Protein AF-A0A967BPM7-F1 (afdb_monomer_lite)

Foldseek 3Di:
DVVLVVQLVVLVVVLVVLVVLLVVLVCCLVVVVPQDADPLDGCHNVNSVVSNVVSVVSSVCSVVDRNPPDDDPDDPVLLVVLLVLLVVLCVQLVVLVVCLVVVDWDADPNRTDDNVVSVVSNVVSNVSSVVSNVVSPDD

Sequence (139 aa):
MKHLNTLRELAKFTTGLVVGDFLCGAWLYFANLLPMDFLGLSITPEIAIVGMLFDFILILLLIYYGWHINIISPSIHQKTLLYIVGIVLSTVAILHLLRLIFGAEINIAGWEAPFWLSWIGTVATGYLGYTSLRFANHK

pLDDT: mean 90.4, std 9.46, range [54.28, 98.0]

Radius of gyration: 18.54 Å; chains: 1; bounding box: 41×30×46 Å

Structure (mmCIF, N/CA/C/O backbone):
data_AF-A0A967BPM7-F1
#
_entry.id   AF-A0A967BPM7-F1
#
loop_
_atom_site.group_PDB
_atom_site.id
_atom_site.type_symbol
_atom_site.label_atom_id
_atom_site.label_alt_id
_atom_site.label_comp_id
_atom_site.label_asym_id
_atom_site.label_entity_id
_atom_site.label_seq_id
_atom_site.pdbx_PDB_ins_code
_atom_site.Cartn_x
_atom_site.Cartn_y
_atom_site.Cartn_z
_atom_site.occupancy
_atom_site.B_iso_or_equiv
_atom_site.auth_seq_id
_atom_site.auth_comp_id
_atom_site.auth_asym_id
_atom_site.auth_atom_id
_atom_site.pdbx_PDB_model_num
ATOM 1 N N . MET A 1 1 ? -10.811 -6.733 25.233 1.00 57.50 1 MET A N 1
ATOM 2 C CA . MET A 1 1 ? -9.726 -7.741 25.313 1.00 57.50 1 MET A CA 1
ATOM 3 C C . MET A 1 1 ? -9.645 -8.652 24.085 1.00 57.50 1 MET A C 1
ATOM 5 O O . MET A 1 1 ? -8.584 -8.673 23.484 1.00 57.50 1 MET A O 1
ATOM 9 N N . LYS A 1 2 ? -10.718 -9.336 23.639 1.00 68.50 2 LYS A N 1
ATOM 10 C CA . LYS A 1 2 ? -10.656 -10.221 22.447 1.00 68.50 2 LYS A CA 1
ATOM 11 C C . LYS A 1 2 ? -10.126 -9.536 21.170 1.00 68.50 2 LYS A C 1
ATOM 13 O O . LYS A 1 2 ? -9.212 -10.065 20.557 1.00 68.50 2 LYS A O 1
ATOM 18 N N . HIS A 1 3 ? -10.612 -8.336 20.830 1.00 71.12 3 HIS A N 1
ATOM 19 C CA . HIS A 1 3 ? -10.169 -7.610 19.626 1.00 71.12 3 HIS A CA 1
ATOM 20 C C . HIS A 1 3 ? -8.686 -7.211 19.621 1.00 71.12 3 HIS A C 1
ATOM 22 O O . HIS A 1 3 ? -8.060 -7.242 18.568 1.00 71.12 3 HIS A O 1
ATOM 28 N N . LEU A 1 4 ? -8.112 -6.872 20.780 1.00 73.00 4 LEU A N 1
ATOM 29 C CA . LEU A 1 4 ? -6.686 -6.542 20.900 1.00 73.00 4 LEU A CA 1
ATOM 30 C C . LEU A 1 4 ? -5.811 -7.750 20.572 1.00 73.00 4 LEU A C 1
ATOM 32 O O . LEU A 1 4 ? -4.843 -7.630 19.828 1.00 73.00 4 LEU A O 1
ATOM 36 N N . ASN A 1 5 ? -6.195 -8.921 21.081 1.00 81.12 5 ASN A N 1
ATOM 37 C CA . ASN A 1 5 ? -5.499 -10.164 20.778 1.00 81.12 5 ASN A CA 1
ATOM 38 C C . ASN A 1 5 ? -5.638 -10.509 19.292 1.00 81.12 5 ASN A C 1
ATOM 40 O O . ASN A 1 5 ? -4.645 -10.845 18.664 1.00 81.12 5 ASN A O 1
ATOM 44 N N . THR A 1 6 ? -6.825 -10.341 18.697 1.00 86.56 6 THR A N 1
ATOM 45 C CA . THR A 1 6 ? -7.015 -10.563 17.254 1.00 86.56 6 THR A CA 1
ATOM 46 C C . THR A 1 6 ? -6.127 -9.655 16.403 1.00 86.56 6 THR A C 1
ATOM 48 O O . THR A 1 6 ? -5.497 -10.142 15.473 1.00 86.56 6 THR A O 1
ATOM 51 N N . LEU A 1 7 ? -6.037 -8.359 16.720 1.00 83.81 7 LEU A N 1
ATOM 52 C CA . LEU A 1 7 ? -5.182 -7.422 15.979 1.00 83.81 7 LEU A CA 1
ATOM 53 C C . LEU A 1 7 ? -3.695 -7.748 16.135 1.00 83.81 7 LEU A C 1
ATOM 55 O O . LEU A 1 7 ? -2.948 -7.672 15.166 1.00 83.81 7 LEU A O 1
ATOM 59 N N . ARG A 1 8 ? -3.274 -8.151 17.336 1.00 88.06 8 ARG A N 1
ATOM 60 C CA . ARG A 1 8 ? -1.901 -8.588 17.598 1.00 88.06 8 ARG A CA 1
ATOM 61 C C . ARG A 1 8 ? -1.546 -9.850 16.813 1.00 88.06 8 ARG A C 1
ATOM 63 O O . ARG A 1 8 ? -0.480 -9.905 16.209 1.00 88.06 8 ARG A O 1
ATOM 70 N N . GLU A 1 9 ? -2.419 -10.854 16.816 1.00 89.88 9 GLU A N 1
ATOM 71 C CA . GLU A 1 9 ? -2.195 -12.087 16.052 1.00 89.88 9 GLU A CA 1
ATOM 72 C C . GLU A 1 9 ? -2.225 -11.826 14.541 1.00 89.88 9 GLU A C 1
ATOM 74 O O . GLU A 1 9 ? -1.388 -12.355 13.812 1.00 89.88 9 GLU A O 1
ATOM 79 N N . LEU A 1 10 ? -3.109 -10.936 14.077 1.00 89.81 10 LEU A N 1
ATOM 80 C CA . LEU A 1 10 ? -3.109 -10.480 12.690 1.00 89.81 10 LEU A CA 1
ATOM 81 C C . LEU A 1 10 ? -1.780 -9.804 12.333 1.00 89.81 10 LEU A C 1
ATOM 83 O O . LEU A 1 10 ? -1.195 -10.149 11.313 1.00 89.81 10 LEU A O 1
ATOM 87 N N . ALA A 1 11 ? -1.273 -8.906 13.185 1.00 90.94 11 ALA A N 1
ATOM 88 C CA . ALA A 1 11 ? 0.005 -8.237 12.965 1.00 90.94 11 ALA A CA 1
ATOM 89 C C . ALA A 1 11 ? 1.154 -9.248 12.830 1.00 90.94 11 ALA A C 1
ATOM 91 O O . ALA A 1 11 ? 1.918 -9.163 11.872 1.00 90.94 11 ALA A O 1
ATOM 92 N N . LYS A 1 12 ? 1.235 -10.251 13.716 1.00 92.56 12 LYS A N 1
ATOM 93 C CA . LYS A 1 12 ? 2.232 -11.337 13.629 1.00 92.56 12 LYS A CA 1
ATOM 94 C C . LYS A 1 12 ? 2.134 -12.123 12.328 1.00 92.56 12 LYS A C 1
ATOM 96 O O . LYS A 1 12 ? 3.150 -12.351 11.676 1.00 92.56 12 LYS A O 1
ATOM 101 N N . PHE A 1 13 ? 0.920 -12.509 11.941 1.00 94.44 13 PHE A N 1
ATOM 102 C CA . PHE A 1 13 ? 0.690 -13.213 10.684 1.00 94.44 13 PHE A CA 1
ATOM 103 C C . PHE A 1 13 ? 1.132 -12.365 9.483 1.00 94.44 13 PHE A C 1
ATOM 105 O O . PHE A 1 13 ? 1.885 -12.842 8.636 1.00 94.44 13 PHE A O 1
ATOM 112 N N . THR A 1 14 ? 0.751 -11.084 9.450 1.00 92.50 14 THR A N 1
ATOM 113 C CA . THR A 1 14 ? 1.163 -10.165 8.380 1.00 92.50 14 THR A CA 1
ATOM 114 C C . THR A 1 14 ? 2.667 -9.919 8.364 1.00 92.50 14 THR A C 1
ATOM 116 O O . THR A 1 14 ? 3.237 -9.855 7.284 1.00 92.50 14 THR A O 1
ATOM 119 N N . THR A 1 15 ? 3.340 -9.868 9.522 1.00 94.88 15 THR A N 1
ATOM 120 C CA . THR A 1 15 ? 4.809 -9.814 9.573 1.00 94.88 15 THR A CA 1
ATOM 121 C C . THR A 1 15 ? 5.415 -11.014 8.850 1.00 94.88 15 THR A C 1
ATOM 123 O O . THR A 1 15 ? 6.341 -10.833 8.071 1.00 94.88 15 THR A O 1
ATOM 126 N N . GLY A 1 16 ? 4.874 -12.221 9.052 1.00 95.25 16 GLY A N 1
ATOM 127 C CA . GLY A 1 16 ? 5.324 -13.421 8.343 1.00 95.25 16 GLY A CA 1
ATOM 128 C C . GLY A 1 16 ? 5.166 -13.325 6.822 1.00 95.25 16 GLY A C 1
ATOM 129 O O . GLY A 1 16 ? 6.073 -13.725 6.097 1.00 95.25 16 GLY A O 1
ATOM 130 N N . LEU A 1 17 ? 4.061 -12.747 6.337 1.00 95.94 17 LEU A N 1
ATOM 131 C CA . LEU A 1 17 ? 3.850 -12.516 4.902 1.00 95.94 17 LEU A CA 1
ATOM 132 C C . LEU A 1 17 ? 4.864 -11.524 4.321 1.00 95.94 17 LEU A C 1
ATOM 134 O O . LEU A 1 17 ? 5.460 -11.818 3.291 1.00 95.94 17 LEU A O 1
ATOM 138 N N . VAL A 1 18 ? 5.102 -10.397 5.001 1.00 96.44 18 VAL A N 1
ATOM 139 C CA . VAL A 1 18 ? 6.078 -9.384 4.554 1.00 96.44 18 VAL A CA 1
ATOM 140 C C . VAL A 1 18 ? 7.503 -9.946 4.576 1.00 96.44 18 VAL A C 1
ATOM 142 O O . VAL A 1 18 ? 8.274 -9.700 3.659 1.00 96.44 18 VAL A O 1
ATOM 145 N N . VAL A 1 19 ? 7.856 -10.764 5.576 1.00 97.31 19 VAL A N 1
ATOM 146 C CA . VAL A 1 19 ? 9.145 -11.482 5.590 1.00 97.31 19 VAL A CA 1
ATOM 147 C C . VAL A 1 19 ? 9.256 -12.436 4.400 1.00 97.31 19 VAL A C 1
ATOM 149 O O . VAL A 1 19 ? 10.313 -12.512 3.781 1.00 97.31 19 VAL A O 1
ATOM 152 N N . GLY A 1 20 ? 8.185 -13.162 4.073 1.00 97.06 20 GLY A N 1
ATOM 153 C CA . GLY A 1 20 ? 8.157 -14.039 2.904 1.00 97.06 20 GLY A CA 1
ATOM 154 C C . GLY A 1 20 ? 8.404 -13.280 1.599 1.00 97.06 20 GLY A C 1
ATOM 155 O O . GLY A 1 20 ? 9.223 -13.720 0.793 1.00 97.06 20 GLY A O 1
ATOM 156 N N . ASP A 1 21 ? 7.749 -12.132 1.426 1.00 94.75 21 ASP A N 1
ATOM 157 C CA . ASP A 1 21 ? 7.919 -11.268 0.252 1.00 94.75 21 ASP A CA 1
ATOM 158 C C . ASP A 1 21 ? 9.344 -10.696 0.167 1.00 94.75 21 ASP A C 1
ATOM 160 O O . ASP A 1 21 ? 10.020 -10.867 -0.848 1.00 94.75 21 ASP A O 1
ATOM 164 N N . PHE A 1 22 ? 9.873 -10.175 1.282 1.00 97.50 22 PHE A N 1
ATOM 165 C CA . PHE A 1 22 ? 11.258 -9.705 1.387 1.00 97.50 22 PHE A CA 1
ATOM 166 C C . PHE A 1 22 ? 12.270 -10.786 0.980 1.00 97.50 22 PHE A C 1
ATOM 168 O O . PHE A 1 22 ? 13.196 -10.528 0.209 1.00 97.50 22 PHE A O 1
ATOM 175 N N . LEU A 1 23 ? 12.103 -12.013 1.487 1.00 98.00 23 LEU A N 1
ATOM 176 C CA . LEU A 1 23 ? 12.990 -13.134 1.164 1.00 98.00 23 LEU A CA 1
ATOM 177 C C . LEU A 1 23 ? 12.864 -13.560 -0.302 1.00 98.00 23 LEU A C 1
ATOM 179 O O . LEU A 1 23 ? 13.872 -13.905 -0.918 1.00 98.00 23 LEU A O 1
ATOM 183 N N . CYS A 1 24 ? 11.656 -13.518 -0.864 1.00 96.06 24 CYS A N 1
ATOM 184 C CA . CYS A 1 24 ? 11.427 -13.765 -2.284 1.00 96.06 24 CYS A CA 1
ATOM 185 C C . CYS A 1 24 ? 12.158 -12.721 -3.143 1.00 96.06 24 CYS A C 1
ATOM 187 O O . CYS A 1 24 ? 12.932 -13.089 -4.028 1.00 96.06 24 CYS A O 1
ATOM 189 N N . GLY A 1 25 ? 11.997 -11.432 -2.829 1.00 94.88 25 GLY A N 1
ATOM 190 C CA . GLY A 1 25 ? 12.693 -10.335 -3.505 1.00 94.88 25 GLY A CA 1
ATOM 191 C C . GLY A 1 25 ? 14.21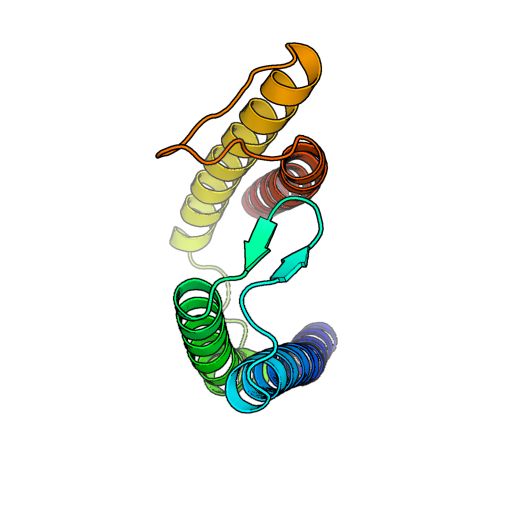5 -10.457 -3.409 1.00 94.88 25 GLY A C 1
ATOM 192 O O . GLY A 1 25 ? 14.912 -10.341 -4.420 1.00 94.88 25 GLY A O 1
ATOM 193 N N . ALA A 1 26 ? 14.734 -10.786 -2.223 1.00 96.94 26 ALA A N 1
ATOM 194 C CA . ALA A 1 26 ? 16.160 -11.014 -2.012 1.00 96.94 26 ALA A CA 1
ATOM 195 C C . ALA A 1 26 ? 16.671 -12.198 -2.840 1.00 96.94 26 ALA A C 1
ATOM 197 O O . ALA A 1 26 ? 17.727 -12.105 -3.467 1.00 96.94 26 ALA A O 1
ATOM 198 N N . TRP A 1 27 ? 15.919 -13.300 -2.884 1.00 97.50 27 TRP A N 1
ATOM 199 C CA . TRP A 1 27 ? 16.277 -14.459 -3.694 1.00 97.50 27 TRP A CA 1
ATOM 200 C C . TRP A 1 27 ? 16.331 -14.118 -5.184 1.00 97.50 27 TRP A C 1
ATOM 202 O O . TRP A 1 27 ? 17.342 -14.411 -5.820 1.00 97.50 27 TRP A O 1
ATOM 212 N N . LEU A 1 28 ? 15.307 -13.451 -5.725 1.00 96.44 28 LEU A N 1
ATOM 213 C CA . LEU A 1 28 ? 15.284 -13.014 -7.126 1.00 96.44 28 LEU A CA 1
ATOM 214 C C . LEU A 1 28 ? 16.477 -12.108 -7.461 1.00 96.44 28 LEU A C 1
ATOM 216 O O . LEU A 1 28 ? 17.112 -12.284 -8.505 1.00 96.44 28 LEU A O 1
ATOM 220 N N . TYR A 1 29 ? 16.813 -11.183 -6.556 1.00 96.12 29 TYR A N 1
ATOM 221 C CA . TYR A 1 29 ? 17.955 -10.284 -6.700 1.00 96.12 29 TYR A CA 1
ATOM 222 C C . TYR A 1 29 ? 19.288 -11.049 -6.719 1.00 96.12 29 TYR A C 1
ATOM 224 O O . TYR A 1 29 ? 20.050 -10.940 -7.678 1.00 96.12 29 TYR A O 1
ATOM 232 N N . PHE A 1 30 ? 19.567 -11.869 -5.700 1.00 97.31 30 PHE A N 1
ATOM 233 C CA . PHE A 1 30 ? 20.840 -12.599 -5.598 1.00 97.31 30 PHE A CA 1
ATOM 234 C C . PHE A 1 30 ? 20.989 -13.714 -6.639 1.00 97.31 30 PHE A C 1
ATOM 236 O O . PHE A 1 30 ? 22.110 -14.047 -7.025 1.00 97.31 30 PHE A O 1
ATOM 243 N N . ALA A 1 31 ? 19.880 -14.277 -7.119 1.00 97.38 31 ALA A N 1
ATOM 244 C CA . ALA A 1 31 ? 19.877 -15.244 -8.211 1.00 97.38 31 ALA A CA 1
ATOM 245 C C . ALA A 1 31 ? 20.083 -14.597 -9.595 1.00 97.38 31 ALA A C 1
ATOM 247 O O . ALA A 1 31 ? 20.156 -15.324 -10.584 1.00 97.38 31 ALA A O 1
ATOM 248 N N . ASN A 1 32 ? 20.202 -13.263 -9.679 1.00 96.25 32 ASN A N 1
ATOM 249 C CA . ASN A 1 32 ? 20.298 -12.500 -10.929 1.00 96.25 32 ASN A CA 1
ATOM 250 C C . ASN A 1 32 ? 19.136 -12.797 -11.897 1.00 96.25 32 ASN A C 1
ATOM 252 O O . ASN A 1 32 ? 19.333 -12.893 -13.107 1.00 96.25 32 ASN A O 1
ATOM 256 N N . LEU A 1 33 ? 17.922 -12.960 -11.359 1.00 95.75 33 LEU A N 1
ATOM 257 C CA . LEU A 1 33 ? 16.705 -13.203 -12.145 1.00 95.75 33 LEU A CA 1
ATOM 258 C C . LEU A 1 33 ? 15.987 -11.903 -12.553 1.00 95.75 33 LEU A C 1
ATOM 260 O O . LEU A 1 33 ? 14.940 -11.957 -13.192 1.00 95.75 33 LEU A O 1
ATOM 264 N N . LEU A 1 34 ? 16.541 -10.744 -12.182 1.00 95.25 34 LEU A N 1
ATOM 265 C CA . LEU A 1 34 ? 16.043 -9.413 -12.533 1.00 95.25 34 LEU A CA 1
ATOM 266 C C . LEU A 1 34 ? 16.874 -8.807 -13.686 1.00 95.25 34 LEU A C 1
ATOM 268 O O . LEU A 1 34 ? 18.086 -9.025 -13.724 1.00 95.25 34 LEU A O 1
ATOM 272 N N . PRO A 1 35 ? 16.278 -7.999 -14.587 1.00 95.31 35 PRO A N 1
ATOM 273 C CA . PRO A 1 35 ? 14.889 -7.543 -14.568 1.00 95.31 35 PRO A CA 1
ATOM 274 C C . PRO A 1 35 ? 13.897 -8.619 -15.028 1.00 95.31 35 PRO A C 1
ATOM 276 O O . PRO A 1 35 ? 14.219 -9.458 -15.867 1.00 95.31 35 PRO A O 1
ATOM 279 N N . MET A 1 36 ? 12.673 -8.557 -14.505 1.00 94.31 36 MET A N 1
ATOM 280 C CA . MET A 1 36 ? 11.567 -9.407 -14.951 1.00 94.31 36 MET A CA 1
ATOM 281 C C . MET A 1 36 ? 10.286 -8.595 -15.130 1.00 94.31 36 MET A C 1
ATOM 283 O O . MET A 1 36 ? 10.012 -7.688 -14.346 1.00 94.31 36 MET A O 1
ATOM 287 N N . ASP A 1 37 ? 9.475 -8.954 -16.122 1.00 91.25 37 ASP A N 1
ATOM 288 C CA . ASP A 1 37 ? 8.153 -8.360 -16.310 1.00 91.25 37 ASP A CA 1
ATOM 289 C C . ASP A 1 37 ? 7.092 -9.201 -15.600 1.00 91.25 37 ASP A C 1
ATOM 291 O O . ASP A 1 37 ? 6.927 -10.395 -15.865 1.00 91.25 37 ASP A O 1
ATOM 295 N N . PHE A 1 38 ? 6.344 -8.572 -14.699 1.00 88.19 38 PHE A N 1
ATOM 296 C CA . PHE A 1 38 ? 5.257 -9.210 -13.970 1.00 88.19 38 PHE A CA 1
ATOM 297 C C . PHE A 1 38 ? 4.027 -8.306 -13.945 1.00 88.19 38 PHE A C 1
ATOM 299 O O . PHE A 1 38 ? 4.085 -7.166 -13.497 1.00 88.19 38 PHE A O 1
ATOM 306 N N . LEU A 1 39 ? 2.892 -8.809 -14.442 1.00 86.94 39 LEU A N 1
ATOM 307 C CA . LEU A 1 39 ? 1.621 -8.068 -14.516 1.00 86.94 39 LEU A CA 1
ATOM 308 C C . LEU A 1 39 ? 1.729 -6.693 -15.214 1.00 86.94 39 LEU A C 1
ATOM 310 O O . LEU A 1 39 ? 1.019 -5.750 -14.862 1.00 86.94 39 LEU A O 1
ATOM 314 N N . GLY A 1 40 ? 2.606 -6.569 -16.215 1.00 82.88 40 GLY A N 1
ATOM 315 C CA . GLY A 1 40 ? 2.852 -5.302 -16.916 1.00 82.88 40 GLY A CA 1
ATOM 316 C C . GLY A 1 40 ? 3.688 -4.294 -16.118 1.00 82.88 40 GLY A C 1
ATOM 317 O O . GLY A 1 40 ? 3.696 -3.111 -16.449 1.00 82.88 40 GLY A O 1
ATOM 318 N N . LEU A 1 41 ? 4.364 -4.745 -15.058 1.00 85.56 41 LEU A N 1
ATOM 319 C CA . LEU A 1 41 ? 5.369 -3.990 -14.316 1.00 85.56 41 LEU A CA 1
AT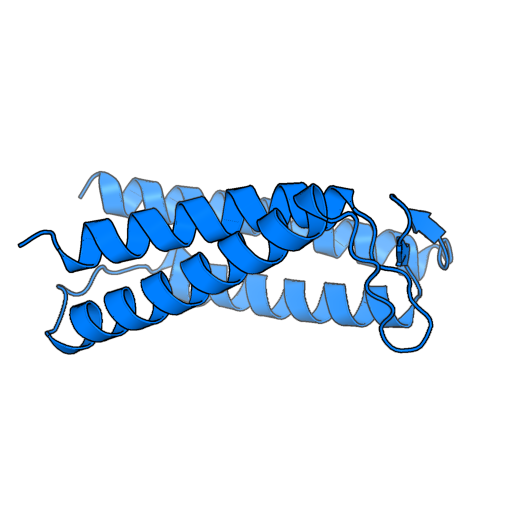OM 320 C C . LEU A 1 41 ? 6.744 -4.613 -14.562 1.00 85.56 41 LEU A C 1
ATOM 322 O O . LEU A 1 41 ? 6.929 -5.802 -14.307 1.00 85.56 41 LEU A O 1
ATOM 326 N N . SER A 1 42 ? 7.708 -3.811 -15.008 1.00 89.62 42 SER A N 1
ATOM 327 C CA . SER A 1 42 ? 9.105 -4.234 -15.096 1.00 89.62 42 SER A CA 1
ATOM 328 C C . SER A 1 42 ? 9.752 -4.093 -13.724 1.00 89.62 42 SER A C 1
ATOM 330 O O . SER A 1 42 ? 10.048 -2.987 -13.270 1.00 89.62 42 SER A O 1
ATOM 332 N N . ILE A 1 43 ? 9.945 -5.213 -13.036 1.00 92.19 43 ILE A N 1
ATOM 333 C CA . ILE A 1 43 ? 10.643 -5.257 -11.754 1.00 92.19 43 ILE A CA 1
ATOM 334 C C . ILE A 1 43 ? 12.139 -5.239 -12.057 1.00 92.19 43 ILE A C 1
ATOM 336 O O . ILE A 1 43 ? 12.730 -6.257 -12.422 1.00 92.19 43 ILE A O 1
ATOM 340 N N . THR A 1 44 ? 12.747 -4.062 -11.944 1.00 94.94 44 THR A N 1
ATOM 341 C CA . THR A 1 44 ? 14.194 -3.885 -12.093 1.00 94.94 44 THR A CA 1
ATOM 342 C C . THR A 1 44 ? 14.916 -4.132 -10.762 1.00 94.94 44 THR A C 1
ATOM 344 O O . THR A 1 44 ? 14.277 -4.108 -9.703 1.00 94.94 44 THR A O 1
ATOM 347 N N . PRO A 1 45 ? 16.245 -4.350 -10.769 1.00 95.56 45 PRO A N 1
ATOM 348 C CA . PRO A 1 45 ? 17.025 -4.467 -9.536 1.00 95.56 45 PRO A CA 1
ATOM 349 C C . PRO A 1 45 ? 16.840 -3.272 -8.590 1.00 95.56 45 PRO A C 1
ATOM 351 O O . PRO A 1 45 ? 16.746 -3.454 -7.378 1.00 95.56 45 PRO A O 1
ATOM 354 N N . GLU A 1 46 ? 16.719 -2.056 -9.127 1.00 94.44 46 GLU A N 1
ATOM 355 C CA . GLU A 1 46 ? 16.510 -0.834 -8.345 1.00 94.44 46 GLU A CA 1
ATOM 356 C C . GLU A 1 46 ? 15.144 -0.842 -7.650 1.00 94.44 46 GLU A C 1
ATOM 358 O O . GLU A 1 46 ? 15.057 -0.562 -6.454 1.00 94.44 46 GLU A O 1
ATOM 363 N N . ILE A 1 47 ? 14.082 -1.212 -8.376 1.00 92.06 47 ILE A N 1
ATOM 364 C CA . ILE A 1 47 ? 12.725 -1.323 -7.821 1.00 92.06 47 ILE A CA 1
ATOM 365 C C . ILE A 1 47 ? 12.677 -2.416 -6.751 1.00 92.06 47 ILE A C 1
ATOM 367 O O . ILE A 1 47 ? 12.086 -2.205 -5.692 1.00 92.06 47 ILE A O 1
ATOM 371 N N . ALA A 1 48 ? 13.336 -3.554 -6.984 1.00 94.81 48 ALA A N 1
ATOM 372 C CA . ALA A 1 48 ? 13.409 -4.639 -6.011 1.00 94.81 48 ALA A CA 1
ATOM 373 C C . ALA A 1 48 ? 14.128 -4.211 -4.722 1.00 94.81 48 ALA A C 1
ATOM 375 O O . ALA A 1 48 ? 13.641 -4.505 -3.633 1.00 94.81 48 ALA A O 1
ATOM 376 N N . ILE A 1 49 ? 15.240 -3.471 -4.815 1.00 95.81 49 ILE A N 1
ATOM 377 C CA . ILE A 1 49 ? 15.935 -2.927 -3.634 1.00 95.81 49 ILE A CA 1
ATOM 378 C C . ILE A 1 49 ? 15.025 -1.976 -2.855 1.00 95.81 49 ILE A C 1
ATOM 380 O O . ILE A 1 49 ? 14.944 -2.072 -1.630 1.00 95.81 49 ILE A O 1
ATOM 384 N N . VAL A 1 50 ? 14.327 -1.073 -3.547 1.00 95.25 50 VAL A N 1
ATOM 385 C CA . VAL A 1 50 ? 13.389 -0.143 -2.904 1.00 95.25 50 VAL A CA 1
ATOM 386 C C . VAL A 1 50 ? 12.250 -0.901 -2.215 1.00 95.25 50 VAL A C 1
ATOM 388 O O . VAL A 1 50 ? 11.929 -0.588 -1.068 1.00 95.25 50 VAL A O 1
ATOM 391 N N . GLY A 1 51 ? 11.688 -1.922 -2.869 1.00 93.94 51 GLY A N 1
ATOM 392 C CA . GLY A 1 51 ? 10.673 -2.805 -2.288 1.00 93.94 51 GLY A CA 1
ATOM 393 C C . GLY A 1 51 ? 11.176 -3.521 -1.033 1.00 93.94 51 GLY A C 1
ATOM 394 O O . GLY A 1 51 ? 10.564 -3.412 0.023 1.00 93.94 51 GLY A O 1
ATOM 395 N N . MET A 1 52 ? 12.359 -4.136 -1.095 1.00 96.88 52 MET A N 1
ATOM 396 C CA . MET A 1 52 ? 12.977 -4.801 0.058 1.00 96.88 52 MET A CA 1
ATOM 397 C C . MET A 1 52 ? 13.264 -3.839 1.221 1.00 96.88 52 MET A C 1
ATOM 399 O O . MET A 1 52 ? 13.098 -4.204 2.385 1.00 96.88 52 MET A O 1
ATOM 403 N N . LEU A 1 53 ? 13.691 -2.603 0.942 1.00 97.06 53 LEU A N 1
ATOM 404 C CA . LEU A 1 53 ? 13.882 -1.585 1.980 1.00 97.06 53 LEU A CA 1
ATOM 405 C C . LEU A 1 53 ? 12.555 -1.200 2.639 1.00 97.06 53 LEU A C 1
ATOM 407 O O . LEU A 1 53 ? 12.492 -1.073 3.865 1.00 97.06 53 LEU A O 1
ATOM 411 N N . PHE A 1 54 ? 11.502 -1.030 1.840 1.00 95.56 54 PHE A N 1
ATOM 412 C CA . PHE A 1 54 ? 10.156 -0.791 2.348 1.00 95.56 54 PHE A CA 1
ATOM 413 C C . PHE A 1 54 ? 9.684 -1.949 3.236 1.00 95.56 54 PHE A C 1
ATOM 415 O O . PHE A 1 54 ? 9.252 -1.700 4.364 1.00 95.56 54 PHE A O 1
ATOM 422 N N . ASP A 1 55 ? 9.849 -3.195 2.790 1.00 95.75 55 ASP A N 1
ATOM 423 C CA . ASP A 1 55 ? 9.486 -4.388 3.559 1.00 95.75 55 ASP A CA 1
ATOM 424 C C . ASP A 1 55 ? 10.260 -4.475 4.870 1.00 95.75 55 ASP A C 1
ATOM 426 O O . ASP A 1 55 ? 9.674 -4.728 5.921 1.00 95.75 55 ASP A O 1
ATOM 430 N N . PHE A 1 56 ? 11.567 -4.206 4.846 1.00 96.25 56 PHE A N 1
ATOM 431 C CA . PHE A 1 56 ? 12.392 -4.194 6.050 1.00 96.25 56 PHE A CA 1
ATOM 432 C C . PHE A 1 56 ? 11.874 -3.181 7.081 1.00 96.25 56 PHE A C 1
ATOM 434 O O . PHE A 1 56 ? 11.694 -3.514 8.256 1.00 96.25 56 PHE A O 1
ATOM 441 N N . ILE A 1 57 ? 11.566 -1.957 6.642 1.00 96.06 57 ILE A N 1
ATOM 442 C CA . ILE A 1 57 ? 10.974 -0.923 7.501 1.00 96.06 57 ILE A CA 1
ATOM 443 C C . ILE A 1 57 ? 9.600 -1.373 8.016 1.00 96.06 57 ILE A C 1
ATOM 445 O O . ILE A 1 57 ? 9.298 -1.204 9.202 1.00 96.06 57 ILE A O 1
ATOM 449 N N . LEU A 1 58 ? 8.775 -1.968 7.155 1.00 93.25 58 LEU A N 1
ATOM 450 C CA . LEU A 1 58 ? 7.443 -2.445 7.512 1.00 93.25 58 LEU A CA 1
ATOM 451 C C . LEU A 1 58 ? 7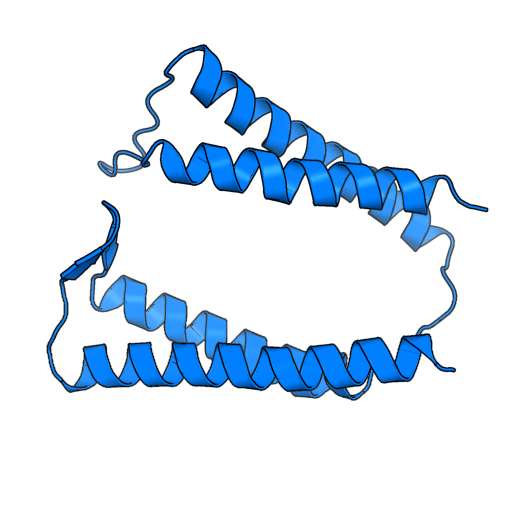.500 -3.585 8.539 1.00 93.25 58 LEU A C 1
ATOM 453 O O . LEU A 1 58 ? 6.724 -3.579 9.494 1.00 93.25 58 LEU A O 1
ATOM 457 N N . ILE A 1 59 ? 8.447 -4.515 8.409 1.00 96.12 59 ILE A N 1
ATOM 458 C CA . ILE A 1 59 ? 8.705 -5.584 9.383 1.00 96.12 59 ILE A CA 1
ATOM 459 C C . ILE A 1 59 ? 9.046 -4.979 10.745 1.00 96.12 59 ILE A C 1
ATOM 461 O O . ILE A 1 59 ? 8.431 -5.353 11.748 1.00 96.12 59 ILE A O 1
ATOM 465 N N . LEU A 1 60 ? 9.970 -4.013 10.791 1.00 94.38 60 LEU A N 1
ATOM 466 C CA . LEU A 1 60 ? 10.336 -3.331 12.035 1.00 94.38 60 LEU A CA 1
ATOM 467 C C . LEU A 1 60 ? 9.131 -2.628 12.668 1.00 94.38 60 LEU A C 1
ATOM 469 O O . LEU A 1 60 ? 8.913 -2.747 13.875 1.00 94.38 60 LEU A O 1
ATOM 473 N N . LEU A 1 61 ? 8.318 -1.943 11.861 1.00 90.94 61 LEU A N 1
ATOM 474 C CA . LEU A 1 61 ? 7.110 -1.263 12.323 1.00 90.94 61 LEU A CA 1
ATOM 475 C C . LEU A 1 61 ? 6.092 -2.264 12.885 1.00 90.94 61 LEU A C 1
ATOM 477 O O . LEU A 1 61 ? 5.554 -2.048 13.974 1.00 90.94 61 LEU A O 1
ATOM 481 N N . LEU A 1 62 ? 5.848 -3.376 12.191 1.00 92.19 62 LEU A N 1
ATOM 482 C CA . LEU A 1 62 ? 4.905 -4.405 12.631 1.00 92.19 62 LEU A CA 1
ATOM 483 C C . LEU A 1 62 ? 5.370 -5.107 13.912 1.00 92.19 62 LEU A C 1
ATOM 485 O O . LEU A 1 62 ? 4.548 -5.330 14.800 1.00 92.19 62 LEU A O 1
ATOM 489 N N . ILE A 1 63 ? 6.662 -5.412 14.048 1.00 92.50 63 ILE A N 1
ATOM 490 C CA . ILE A 1 63 ? 7.216 -6.018 15.269 1.00 92.50 63 ILE A CA 1
ATOM 491 C C . ILE A 1 63 ? 7.146 -5.025 16.434 1.00 92.50 63 ILE A C 1
ATOM 493 O O . ILE A 1 63 ? 6.686 -5.369 17.526 1.00 92.50 63 ILE A O 1
ATOM 497 N N . TYR A 1 64 ? 7.578 -3.784 16.216 1.00 90.12 64 TYR A N 1
ATOM 498 C CA . TYR A 1 64 ? 7.657 -2.797 17.287 1.00 90.12 64 TYR A CA 1
ATOM 499 C C . TYR A 1 64 ? 6.269 -2.314 17.717 1.00 90.12 64 TYR A C 1
ATOM 501 O O . TYR A 1 64 ? 5.917 -2.423 18.889 1.00 90.12 64 TYR A O 1
ATOM 509 N N . TYR A 1 65 ? 5.446 -1.842 16.778 1.00 87.62 65 TYR A N 1
ATOM 510 C CA . TYR A 1 65 ? 4.124 -1.291 17.080 1.00 87.62 65 TYR A CA 1
ATOM 511 C C . TYR A 1 65 ? 3.016 -2.340 17.000 1.00 87.62 65 TYR A C 1
ATOM 513 O O . TYR A 1 65 ? 2.196 -2.431 17.910 1.00 87.62 65 TYR A O 1
ATOM 521 N N . GLY A 1 66 ? 2.980 -3.144 15.935 1.00 86.44 66 GLY A N 1
ATOM 522 C CA . GLY A 1 66 ? 1.888 -4.091 15.685 1.00 86.44 66 GLY A CA 1
ATOM 523 C C . GLY A 1 66 ? 1.777 -5.178 16.757 1.00 86.44 66 GLY A C 1
ATOM 524 O O . GLY A 1 66 ? 0.692 -5.433 17.285 1.00 86.44 66 GLY A O 1
ATOM 525 N N . TRP A 1 67 ? 2.900 -5.788 17.144 1.00 90.31 67 TRP A N 1
ATOM 526 C CA . TRP A 1 67 ? 2.898 -6.855 18.151 1.00 90.31 67 TRP A CA 1
ATOM 527 C C . TRP A 1 67 ? 2.643 -6.317 19.565 1.00 90.31 67 TRP A C 1
ATOM 529 O O . TRP A 1 67 ? 2.081 -7.023 20.405 1.00 90.31 67 TRP A O 1
ATOM 539 N N . HIS A 1 68 ? 2.989 -5.053 19.815 1.00 85.44 68 HIS A N 1
ATOM 540 C CA . HIS A 1 68 ? 2.867 -4.397 21.118 1.00 85.44 68 HIS A CA 1
ATOM 541 C C . HIS A 1 68 ? 1.698 -3.402 21.177 1.00 85.44 68 HIS A C 1
ATOM 543 O O . HIS A 1 68 ? 1.672 -2.534 22.049 1.00 85.44 68 HIS A O 1
ATOM 549 N N . ILE A 1 69 ? 0.709 -3.534 20.280 1.00 81.38 69 ILE A N 1
ATOM 550 C CA . ILE A 1 69 ? -0.448 -2.635 20.233 1.00 81.38 69 ILE A CA 1
ATOM 551 C C . ILE A 1 69 ? -1.149 -2.592 21.599 1.00 81.38 69 ILE A C 1
ATOM 553 O O . ILE A 1 69 ? -1.618 -3.606 22.129 1.00 81.38 69 ILE A O 1
ATOM 557 N N . ASN A 1 70 ? -1.242 -1.376 22.133 1.00 75.38 70 ASN A N 1
ATOM 558 C CA . ASN A 1 70 ? -2.131 -0.984 23.215 1.00 75.38 70 ASN A CA 1
ATOM 559 C C . ASN A 1 70 ? -3.084 0.058 22.621 1.00 75.38 70 ASN A C 1
ATOM 561 O O . ASN A 1 70 ? -2.641 1.121 22.192 1.00 75.38 70 ASN A O 1
ATOM 565 N N . ILE A 1 71 ? -4.383 -0.247 22.534 1.00 63.75 71 ILE A N 1
ATOM 566 C CA . ILE A 1 71 ? -5.363 0.725 22.024 1.00 63.75 71 ILE A CA 1
ATOM 567 C C . ILE A 1 71 ? -5.547 1.800 23.095 1.00 63.75 71 ILE A C 1
ATOM 569 O O . ILE A 1 71 ? -6.216 1.577 24.104 1.00 63.75 71 ILE A O 1
ATOM 573 N N . ILE A 1 72 ? -4.936 2.960 22.869 1.00 62.47 72 ILE A N 1
ATOM 574 C CA . ILE A 1 72 ? -5.230 4.185 23.609 1.00 62.47 72 ILE A CA 1
ATOM 575 C C . ILE A 1 72 ? -6.586 4.688 23.100 1.00 62.47 72 ILE A C 1
ATOM 577 O O . ILE A 1 72 ? -6.827 4.702 21.891 1.00 62.47 72 ILE A O 1
ATOM 581 N N . SER A 1 73 ? -7.492 5.045 24.014 1.00 58.59 73 SER A N 1
ATOM 582 C CA . SER A 1 73 ? -8.821 5.549 23.660 1.00 58.59 73 SER A CA 1
ATOM 583 C C . SER A 1 73 ? -8.726 6.765 22.727 1.00 58.59 73 SER A C 1
ATOM 585 O O . SER A 1 73 ? -7.789 7.564 22.841 1.00 58.59 73 SER A O 1
ATOM 587 N N . PRO A 1 74 ? -9.676 6.923 21.789 1.00 57.62 74 PRO A N 1
ATOM 588 C CA . PRO A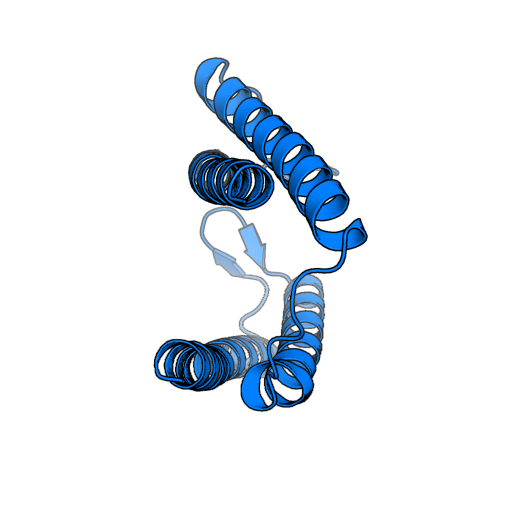 1 74 ? -9.577 7.965 20.788 1.00 57.62 74 PRO A CA 1
ATOM 589 C C . PRO A 1 74 ? -9.663 9.360 21.402 1.00 57.62 74 PRO A C 1
ATOM 591 O O . PRO A 1 74 ? -10.687 9.748 21.959 1.00 57.62 74 PRO A O 1
ATOM 594 N N . SER A 1 75 ? -8.581 10.131 21.272 1.00 66.62 75 SER A N 1
ATOM 595 C CA . SER A 1 75 ? -8.594 11.569 21.547 1.00 66.62 75 SER A CA 1
ATOM 596 C C . SER A 1 75 ? -9.330 12.312 20.424 1.00 66.62 75 SER A C 1
ATOM 598 O O . SER A 1 75 ? -9.467 11.802 19.312 1.00 66.62 75 SER A O 1
ATOM 600 N N . ILE A 1 76 ? -9.792 13.541 20.680 1.00 63.19 76 ILE A N 1
ATOM 601 C CA . ILE A 1 76 ? -10.516 14.369 19.692 1.00 63.19 76 ILE A CA 1
ATOM 602 C C . ILE A 1 76 ? -9.738 14.503 18.366 1.00 63.19 76 ILE A C 1
ATOM 604 O O . ILE A 1 76 ? -10.344 14.489 17.294 1.00 63.19 76 ILE A O 1
ATOM 608 N N . HIS A 1 77 ? -8.402 14.522 18.415 1.00 75.31 77 HIS A N 1
ATOM 609 C CA . HIS A 1 77 ? -7.546 14.564 17.226 1.00 75.31 77 HIS A CA 1
ATOM 610 C C . HIS A 1 77 ? -7.731 13.356 16.294 1.00 75.31 77 HIS A C 1
ATOM 612 O O . HIS A 1 77 ? -7.594 13.498 15.080 1.00 75.31 77 HIS A O 1
ATOM 618 N N . GLN A 1 78 ? -8.093 12.184 16.824 1.00 79.88 78 GLN A N 1
ATOM 619 C CA . GLN A 1 78 ? -8.297 10.986 16.010 1.00 79.88 78 GLN A CA 1
ATOM 620 C C . GLN A 1 78 ? -9.549 11.077 15.132 1.00 79.88 78 GLN A C 1
ATOM 622 O O . GLN A 1 78 ? -9.524 10.593 14.005 1.00 79.88 78 GLN A O 1
ATOM 627 N N . LYS A 1 79 ? -10.622 11.742 15.586 1.00 84.12 79 LYS A N 1
ATOM 628 C CA . LYS A 1 79 ? -11.833 11.923 14.763 1.00 84.12 79 LYS A CA 1
ATOM 629 C C . LYS A 1 79 ? -11.555 12.805 13.550 1.00 84.12 79 LYS A C 1
ATOM 631 O O . LYS A 1 79 ? -11.907 12.432 12.435 1.00 84.12 79 LYS A O 1
ATOM 636 N N . THR A 1 80 ? -10.874 13.934 13.752 1.00 88.19 80 THR A N 1
ATOM 637 C CA . THR A 1 80 ? -10.470 14.826 12.655 1.00 88.19 80 THR A CA 1
ATOM 638 C C . THR A 1 80 ? -9.534 14.118 11.679 1.00 88.19 80 THR A C 1
ATOM 640 O O . THR A 1 80 ? -9.725 14.218 10.470 1.00 88.19 80 THR A O 1
ATOM 643 N N . LEU A 1 81 ? -8.568 13.344 12.187 1.00 89.81 81 LEU A N 1
ATOM 644 C CA . LEU A 1 81 ? -7.682 12.541 11.343 1.00 89.81 81 LEU A CA 1
ATOM 645 C C . LEU A 1 81 ? -8.455 11.518 10.505 1.00 89.81 81 LEU A C 1
ATOM 647 O O . LEU A 1 81 ? -8.244 11.452 9.298 1.00 89.81 81 LEU A O 1
ATOM 651 N N . LEU A 1 82 ? -9.380 10.763 11.106 1.00 91.56 82 LEU A N 1
ATOM 652 C CA . LEU A 1 82 ? -10.201 9.789 10.380 1.00 91.56 82 LEU A CA 1
ATOM 653 C C . LEU A 1 82 ? -11.070 10.450 9.301 1.00 91.56 82 LEU A C 1
ATOM 655 O O . LEU A 1 82 ? -11.233 9.882 8.223 1.00 91.56 82 LEU A O 1
ATOM 659 N N . TYR A 1 83 ? -11.575 11.659 9.554 1.00 93.06 83 TYR A N 1
ATOM 660 C CA . TYR A 1 83 ? -12.284 12.449 8.547 1.00 93.06 83 TYR A CA 1
ATOM 661 C C . TYR A 1 83 ? -11.391 12.827 7.365 1.00 93.06 83 TYR A C 1
ATOM 663 O O . TYR A 1 83 ? -11.766 12.591 6.217 1.00 93.06 83 TYR A O 1
ATOM 671 N N . ILE A 1 84 ? -10.205 13.380 7.638 1.00 93.62 84 ILE A N 1
ATOM 672 C CA . ILE A 1 84 ? -9.248 13.779 6.598 1.00 93.62 84 ILE A CA 1
ATOM 673 C C . ILE A 1 84 ? -8.836 12.560 5.767 1.00 93.62 84 ILE A C 1
ATOM 675 O O . ILE A 1 84 ? -8.937 12.591 4.542 1.00 93.62 84 ILE A O 1
ATOM 679 N N . VAL A 1 85 ? -8.438 11.468 6.426 1.00 94.44 85 VAL A N 1
ATOM 680 C CA . VAL A 1 85 ? -8.061 10.209 5.764 1.00 94.44 85 VAL A CA 1
ATOM 681 C C . VAL A 1 85 ? -9.214 9.682 4.912 1.00 94.44 85 VAL A C 1
ATOM 683 O O . VAL A 1 85 ? -9.013 9.337 3.749 1.00 94.44 85 VAL A O 1
ATOM 686 N N . GLY A 1 86 ? -10.432 9.681 5.456 1.00 96.19 86 GLY A N 1
ATOM 687 C CA . GLY A 1 86 ? -11.627 9.237 4.751 1.00 96.19 86 GLY A CA 1
ATOM 688 C C . GLY A 1 86 ? -11.906 10.023 3.470 1.00 96.19 86 GLY A C 1
ATOM 689 O O . GLY A 1 86 ? -12.163 9.420 2.427 1.00 96.19 86 GLY A O 1
ATOM 690 N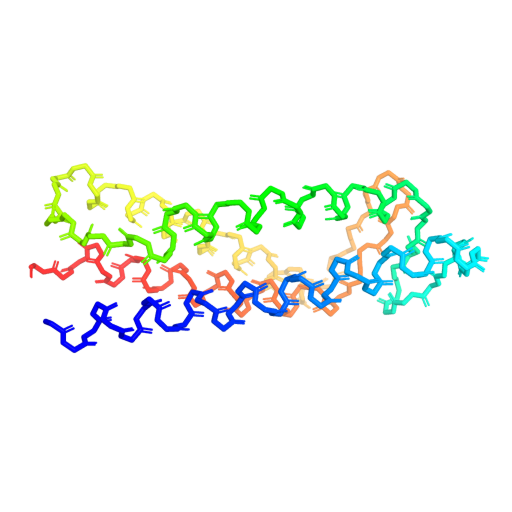 N . ILE A 1 87 ? -11.808 11.355 3.520 1.00 97.12 87 ILE A N 1
ATOM 691 C CA . ILE A 1 87 ? -12.023 12.235 2.359 1.00 97.12 87 ILE A CA 1
ATOM 692 C C . ILE A 1 87 ? -10.940 12.015 1.298 1.00 97.12 87 ILE A C 1
ATOM 694 O O . ILE A 1 87 ? -11.263 11.849 0.119 1.00 97.12 87 ILE A O 1
ATOM 698 N N . VAL A 1 88 ? -9.667 11.976 1.704 1.00 97.56 88 VAL A N 1
ATOM 699 C CA . VAL A 1 88 ? -8.540 11.776 0.781 1.00 97.56 88 VAL A CA 1
ATOM 700 C C . VAL A 1 88 ? -8.656 10.427 0.074 1.00 97.56 88 VAL A C 1
ATOM 702 O O . VAL A 1 88 ? -8.630 10.381 -1.154 1.00 97.56 88 VAL A O 1
ATOM 705 N N . LEU A 1 89 ? -8.864 9.336 0.815 1.00 97.62 89 LEU A N 1
ATOM 706 C CA . LEU A 1 89 ? -8.976 7.999 0.223 1.00 97.62 89 LEU A CA 1
ATOM 707 C C . LEU A 1 89 ? -10.221 7.850 -0.657 1.00 97.62 89 LEU A C 1
ATOM 709 O O . LEU A 1 89 ? -10.136 7.245 -1.721 1.00 97.62 89 LEU A O 1
ATOM 713 N N . SER A 1 90 ? -11.348 8.458 -0.278 1.00 97.25 90 SER A N 1
ATOM 714 C CA . SER A 1 90 ? -12.548 8.466 -1.128 1.00 97.25 90 SER A CA 1
ATOM 715 C C . SER A 1 90 ? -12.315 9.234 -2.432 1.00 97.25 90 SER A C 1
ATOM 717 O O . SER A 1 90 ? -12.773 8.809 -3.489 1.00 97.25 90 SER A O 1
ATOM 719 N N . THR A 1 91 ? -11.562 10.338 -2.379 1.00 97.94 91 THR A N 1
ATOM 720 C CA . THR A 1 91 ? -11.182 11.108 -3.574 1.00 97.94 91 THR A CA 1
ATOM 721 C C . THR A 1 91 ? -10.306 10.266 -4.497 1.00 97.94 91 THR A C 1
ATOM 723 O O . THR A 1 91 ? -10.579 10.176 -5.691 1.00 97.94 91 THR A O 1
ATOM 726 N N . VAL A 1 92 ? -9.298 9.586 -3.944 1.00 97.44 92 VAL A N 1
ATOM 727 C CA . VAL A 1 92 ? -8.433 8.668 -4.700 1.00 97.44 92 VAL A CA 1
ATOM 728 C C . VAL A 1 92 ? -9.245 7.528 -5.330 1.00 97.44 92 VAL A C 1
ATOM 730 O O . VAL A 1 92 ? -9.045 7.219 -6.505 1.00 97.44 92 VAL A O 1
ATOM 733 N N . ALA A 1 93 ? -10.216 6.962 -4.607 1.00 97.69 93 ALA A N 1
ATOM 734 C CA . ALA A 1 93 ? -11.105 5.926 -5.133 1.00 97.69 93 ALA A CA 1
ATOM 735 C C . ALA A 1 93 ? -11.909 6.417 -6.343 1.00 97.69 93 ALA A C 1
ATOM 737 O O . ALA A 1 93 ? -11.995 5.721 -7.356 1.00 97.69 93 ALA A O 1
ATOM 738 N N . ILE A 1 94 ? -12.455 7.635 -6.259 1.00 97.94 94 ILE A N 1
ATOM 739 C CA . ILE A 1 94 ? -13.176 8.269 -7.367 1.00 97.94 94 ILE A CA 1
ATOM 740 C C . ILE A 1 94 ? -12.239 8.481 -8.558 1.00 97.94 94 ILE A C 1
ATOM 742 O O . ILE A 1 94 ? -12.622 8.161 -9.677 1.00 97.94 94 ILE A O 1
ATOM 746 N N . LEU A 1 95 ? -11.007 8.954 -8.348 1.00 96.94 95 LEU A N 1
ATOM 747 C CA . LEU A 1 95 ? -10.043 9.145 -9.439 1.00 96.94 95 LEU A CA 1
ATOM 748 C C . LEU A 1 95 ? -9.717 7.829 -10.162 1.00 96.94 95 LEU A C 1
ATOM 750 O O . LEU A 1 95 ? -9.720 7.795 -11.395 1.00 96.94 95 LEU A O 1
ATOM 754 N N . HIS A 1 96 ? -9.502 6.736 -9.425 1.00 97.25 96 HIS A N 1
ATOM 755 C CA . HIS A 1 96 ? -9.310 5.417 -10.033 1.00 97.25 96 HIS A CA 1
ATOM 756 C C . HIS A 1 96 ? -10.555 4.930 -10.788 1.00 97.25 96 HIS A C 1
ATOM 758 O O . HIS A 1 96 ? -10.424 4.378 -11.882 1.00 97.25 96 HIS A O 1
ATOM 764 N N . LEU A 1 97 ? -11.754 5.172 -10.254 1.00 97.25 97 LEU A N 1
ATOM 765 C CA . LEU A 1 97 ? -13.002 4.790 -10.913 1.00 97.25 97 LEU A CA 1
ATOM 766 C C . LEU A 1 97 ? -13.243 5.594 -12.198 1.00 97.25 97 LEU A C 1
ATOM 768 O O . LEU A 1 97 ? -13.587 5.016 -13.227 1.00 97.25 97 LEU A O 1
ATOM 772 N N . LEU A 1 98 ? -13.024 6.910 -12.169 1.00 97.38 98 LEU A N 1
ATOM 773 C CA . LEU A 1 98 ? -13.132 7.768 -13.352 1.00 97.38 98 LEU A CA 1
ATOM 774 C C . LEU A 1 98 ? -12.151 7.315 -14.431 1.00 97.38 98 LEU A C 1
ATOM 776 O O . LEU A 1 98 ? -12.523 7.221 -15.599 1.00 97.38 98 LEU A O 1
ATOM 780 N N . ARG A 1 99 ? -10.925 6.959 -14.039 1.00 95.81 99 ARG A N 1
ATOM 781 C CA . ARG A 1 99 ? -9.944 6.394 -14.961 1.00 95.81 99 ARG A CA 1
ATOM 782 C C . ARG A 1 99 ? -10.458 5.135 -15.663 1.00 95.81 99 ARG A C 1
ATOM 784 O O . ARG A 1 99 ? -10.269 5.010 -16.869 1.00 95.81 99 ARG A O 1
ATOM 791 N N . LEU A 1 100 ? -11.110 4.229 -14.934 1.00 96.44 100 LEU A N 1
ATOM 792 C CA . LEU A 1 100 ? -11.693 3.013 -15.508 1.00 96.44 100 LEU A CA 1
ATOM 793 C C . LEU A 1 100 ? -12.867 3.316 -16.451 1.00 96.44 100 LEU A C 1
ATOM 795 O O . LEU A 1 100 ? -12.965 2.699 -17.505 1.00 96.44 100 LEU A O 1
ATOM 799 N N . ILE A 1 101 ? -13.735 4.266 -16.090 1.00 97.19 101 ILE A N 1
ATOM 800 C CA . ILE A 1 101 ? -14.926 4.624 -16.879 1.00 97.19 101 ILE A CA 1
ATOM 801 C C . ILE A 1 101 ? -14.545 5.320 -18.189 1.00 97.19 101 ILE A C 1
ATOM 803 O O . ILE A 1 101 ? -15.098 5.003 -19.238 1.00 97.19 101 ILE A O 1
ATOM 807 N N . PHE A 1 102 ? -13.614 6.272 -18.130 1.00 97.00 102 PHE A N 1
ATOM 808 C CA . PHE A 1 102 ? -13.221 7.077 -19.289 1.00 97.00 102 PHE A CA 1
ATOM 809 C C . PHE A 1 102 ? -12.054 6.482 -20.080 1.00 97.00 102 PHE A C 1
ATOM 811 O O . PHE A 1 102 ? -11.654 7.063 -21.084 1.00 97.00 102 PHE A O 1
ATOM 818 N N . GLY A 1 103 ? -11.491 5.355 -19.633 1.00 93.94 103 GLY A N 1
ATOM 819 C CA . GLY A 1 103 ? -10.317 4.754 -20.264 1.00 93.94 103 GLY A CA 1
ATOM 820 C C . GLY A 1 103 ? -9.089 5.666 -20.215 1.00 93.94 103 GLY A C 1
ATOM 821 O O . GLY A 1 103 ? -8.298 5.671 -21.149 1.00 93.94 103 GLY A O 1
ATOM 822 N N . ALA A 1 104 ? -8.937 6.468 -19.155 1.00 93.00 104 ALA A N 1
ATOM 823 C CA . ALA A 1 104 ? -7.865 7.455 -19.084 1.00 93.00 104 ALA A CA 1
ATOM 824 C C . ALA A 1 104 ? -6.486 6.779 -18.971 1.00 93.00 104 ALA A C 1
ATOM 826 O O . ALA A 1 104 ? -6.200 6.023 -18.031 1.00 93.00 104 ALA A O 1
ATOM 827 N N . GLU A 1 105 ? -5.613 7.092 -19.920 1.00 92.69 105 GLU A N 1
ATOM 828 C CA . GLU A 1 105 ? -4.228 6.641 -19.917 1.00 92.69 105 GLU A CA 1
ATOM 829 C C . GLU A 1 105 ? -3.404 7.500 -18.956 1.00 92.69 105 GLU A C 1
ATOM 831 O O . GLU A 1 105 ? -3.461 8.729 -18.971 1.00 92.69 105 GLU A O 1
ATOM 836 N N . ILE A 1 106 ? -2.652 6.835 -18.079 1.00 91.19 106 ILE A N 1
ATOM 837 C CA . ILE A 1 106 ? -1.711 7.488 -17.172 1.00 91.19 106 ILE A CA 1
ATOM 838 C C . ILE A 1 106 ? -0.320 7.039 -17.592 1.00 91.19 106 ILE A C 1
ATOM 840 O O . ILE A 1 106 ? 0.031 5.874 -17.404 1.00 91.19 106 ILE A O 1
ATOM 844 N N . ASN A 1 107 ? 0.451 7.979 -18.134 1.00 92.19 107 ASN A N 1
ATOM 845 C CA . ASN A 1 107 ? 1.868 7.809 -18.414 1.00 92.19 107 ASN A CA 1
ATOM 846 C C . ASN A 1 107 ? 2.673 8.673 -17.438 1.00 92.19 107 ASN A C 1
ATOM 848 O O . ASN A 1 107 ? 2.521 9.897 -17.408 1.00 92.19 107 ASN A O 1
ATOM 852 N N . ILE A 1 108 ? 3.498 8.034 -16.612 1.00 88.06 108 ILE A N 1
ATOM 853 C CA . ILE A 1 108 ? 4.372 8.712 -15.653 1.00 88.06 108 ILE A CA 1
ATOM 854 C C . ILE A 1 108 ? 5.802 8.339 -16.014 1.00 88.06 108 ILE A C 1
ATOM 856 O O . ILE A 1 108 ? 6.185 7.181 -15.892 1.00 88.06 108 ILE A O 1
ATOM 860 N N . ALA A 1 109 ? 6.592 9.322 -16.452 1.00 87.50 109 ALA A N 1
ATOM 861 C CA . ALA A 1 109 ? 7.997 9.130 -16.820 1.00 87.50 109 ALA A CA 1
ATOM 862 C C . ALA A 1 109 ? 8.235 7.962 -17.809 1.00 87.50 109 ALA A C 1
ATOM 864 O O . ALA A 1 109 ? 9.227 7.248 -17.702 1.00 87.50 109 ALA A O 1
ATOM 865 N N . GLY A 1 110 ? 7.323 7.761 -18.768 1.00 85.00 110 GLY A N 1
ATOM 866 C CA . GLY A 1 110 ? 7.410 6.697 -19.773 1.00 85.00 110 GLY A CA 1
ATOM 867 C C . GLY A 1 110 ? 6.781 5.366 -19.356 1.00 85.00 110 GLY A C 1
ATOM 868 O O . GLY A 1 110 ? 6.652 4.484 -20.199 1.00 85.00 110 GLY A O 1
ATOM 869 N N . TRP A 1 111 ? 6.350 5.212 -18.100 1.00 85.06 111 TRP A N 1
ATOM 870 C CA . TRP A 1 111 ? 5.612 4.035 -17.649 1.00 85.06 111 TRP A CA 1
ATOM 871 C C . TRP A 1 111 ? 4.108 4.220 -17.853 1.00 85.06 111 TRP A C 1
ATOM 873 O O . TRP A 1 111 ? 3.496 5.125 -17.278 1.00 85.06 111 TRP A O 1
ATOM 883 N N . GLU A 1 112 ? 3.507 3.336 -18.647 1.00 90.50 112 GLU A N 1
ATOM 884 C CA . GLU A 1 112 ? 2.058 3.243 -18.807 1.00 90.50 112 GLU A CA 1
ATOM 885 C C . GLU A 1 112 ? 1.464 2.412 -17.673 1.00 90.50 112 GLU A C 1
ATOM 887 O O . GLU A 1 112 ? 1.668 1.200 -17.579 1.00 90.50 112 GLU A O 1
ATOM 892 N N . ALA A 1 113 ? 0.710 3.065 -16.791 1.00 90.44 113 ALA A N 1
ATOM 893 C CA . ALA A 1 113 ? 0.125 2.378 -15.654 1.00 90.44 113 ALA A CA 1
ATOM 894 C C . ALA A 1 113 ? -0.920 1.346 -16.126 1.00 90.44 113 ALA A C 1
ATOM 896 O O . ALA A 1 113 ? -1.868 1.724 -16.814 1.00 90.44 113 ALA A O 1
ATOM 897 N N . PRO A 1 114 ? -0.866 0.074 -15.705 1.00 92.19 114 PRO A N 1
ATOM 898 C CA . PRO A 1 114 ? -1.895 -0.896 -16.071 1.00 92.19 114 PRO A CA 1
ATOM 899 C C . PRO A 1 114 ? -3.286 -0.562 -15.503 1.00 92.19 114 PRO A C 1
ATOM 901 O O . PRO A 1 114 ? -3.423 -0.071 -14.379 1.00 92.19 114 PRO A O 1
ATOM 904 N N . PHE A 1 115 ? -4.354 -0.885 -16.242 1.00 93.06 115 PHE A N 1
ATOM 905 C CA . PHE A 1 115 ? -5.735 -0.662 -15.780 1.00 93.06 115 PHE A CA 1
ATOM 906 C C . PHE A 1 115 ? -6.123 -1.528 -14.572 1.00 93.06 115 PHE A C 1
ATOM 908 O O . PHE A 1 115 ? -6.915 -1.086 -13.738 1.00 93.06 115 PHE A O 1
ATOM 915 N N . TRP A 1 116 ? -5.545 -2.725 -14.418 1.00 93.44 116 TRP A N 1
ATOM 916 C CA . TRP A 1 116 ? -5.828 -3.601 -13.273 1.00 93.44 116 TRP A CA 1
ATOM 917 C C . TRP A 1 116 ? -5.448 -2.955 -11.930 1.00 93.44 116 TRP A C 1
ATOM 919 O O . TRP A 1 116 ? -6.153 -3.153 -10.940 1.00 93.44 116 TRP A O 1
ATOM 929 N N . LEU A 1 117 ? -4.418 -2.096 -11.903 1.00 92.12 117 LEU A N 1
ATOM 930 C CA . LEU A 1 117 ? -4.066 -1.314 -10.712 1.00 92.12 117 LEU A CA 1
ATOM 931 C C . LEU A 1 117 ? -5.202 -0.382 -10.291 1.00 92.12 117 LEU A C 1
ATOM 933 O O . LEU A 1 117 ? -5.420 -0.181 -9.101 1.00 92.12 117 LEU A O 1
ATOM 937 N N . SER A 1 118 ? -5.954 0.170 -11.247 1.00 95.12 118 SER A N 1
ATOM 938 C CA . SER A 1 118 ? -7.072 1.066 -10.934 1.00 95.12 118 SER A CA 1
ATOM 939 C C . SER A 1 118 ? -8.278 0.313 -10.384 1.00 95.12 118 SER A C 1
ATOM 941 O O . SER A 1 118 ? -8.987 0.857 -9.541 1.00 95.12 118 SER A O 1
ATOM 943 N N . TRP A 1 119 ? -8.486 -0.950 -10.770 1.00 95.88 119 T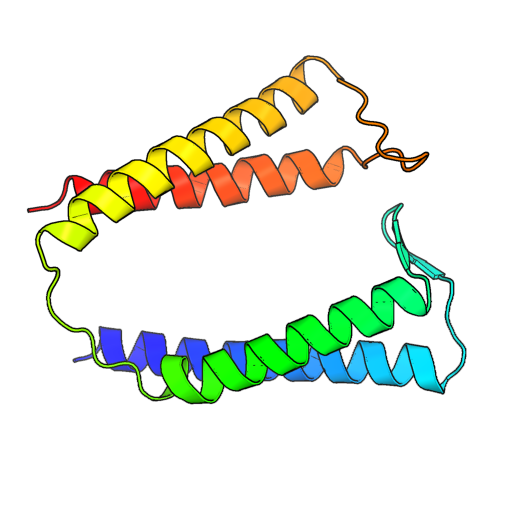RP A N 1
ATOM 944 C CA . TRP A 1 119 ? -9.493 -1.800 -10.126 1.00 95.88 119 TRP A CA 1
ATOM 945 C C . TRP A 1 119 ? -9.172 -2.016 -8.648 1.00 95.88 119 TRP A C 1
ATOM 947 O O . TRP A 1 119 ? -10.017 -1.755 -7.789 1.00 95.88 119 TRP A O 1
ATOM 957 N N . ILE A 1 120 ? -7.933 -2.412 -8.342 1.00 95.06 120 ILE A N 1
ATOM 958 C CA . ILE A 1 120 ? -7.489 -2.615 -6.956 1.00 95.06 120 ILE A CA 1
ATOM 959 C C . ILE A 1 120 ? -7.525 -1.296 -6.183 1.00 95.06 120 ILE A C 1
ATOM 961 O O . ILE A 1 120 ? -8.076 -1.249 -5.084 1.00 95.06 120 ILE A O 1
ATOM 965 N N . GLY A 1 121 ? -7.001 -0.219 -6.773 1.00 95.38 121 GLY A N 1
ATOM 966 C CA . GLY A 1 121 ? -6.998 1.118 -6.187 1.00 95.38 121 GLY A CA 1
ATOM 967 C C . GLY A 1 121 ? -8.404 1.581 -5.818 1.00 95.38 121 GLY A C 1
ATOM 968 O O . GLY A 1 121 ? -8.622 1.992 -4.681 1.00 95.38 121 GLY A O 1
ATOM 969 N N . THR A 1 122 ? -9.377 1.426 -6.723 1.00 97.25 122 THR A N 1
ATOM 970 C CA . THR A 1 122 ? -10.787 1.775 -6.474 1.00 97.25 122 THR A CA 1
ATOM 971 C C . THR A 1 122 ? -11.351 1.015 -5.275 1.00 97.25 122 THR A C 1
ATOM 973 O O . THR A 1 122 ? -11.909 1.626 -4.363 1.00 97.25 122 THR A O 1
ATOM 976 N N . VAL A 1 123 ? -11.190 -0.312 -5.242 1.00 97.44 123 VAL A N 1
ATOM 977 C CA . VAL A 1 123 ? -11.763 -1.155 -4.179 1.00 97.44 123 VAL A CA 1
ATOM 978 C C . VAL A 1 123 ? -11.086 -0.890 -2.835 1.00 97.44 123 VAL A C 1
ATOM 980 O O . VAL A 1 123 ? -11.770 -0.669 -1.835 1.00 97.44 123 VAL A O 1
ATOM 983 N N . ALA A 1 124 ? -9.753 -0.877 -2.801 1.00 96.38 124 ALA A N 1
ATOM 984 C CA . ALA A 1 124 ? -8.989 -0.710 -1.570 1.00 96.38 124 ALA A CA 1
ATOM 985 C C . ALA A 1 124 ? -9.198 0.681 -0.958 1.00 96.38 124 ALA A C 1
ATOM 987 O O . ALA A 1 124 ? -9.576 0.796 0.209 1.00 96.38 124 ALA A O 1
ATOM 988 N N . THR A 1 125 ? -9.006 1.743 -1.745 1.00 97.12 125 THR A N 1
ATOM 989 C CA . THR A 1 125 ? -9.156 3.118 -1.241 1.00 97.12 125 THR A CA 1
ATOM 990 C C . THR A 1 125 ? -10.615 3.476 -0.978 1.00 97.12 125 THR A C 1
ATOM 992 O O . THR A 1 125 ? -10.890 4.175 -0.006 1.00 97.12 125 THR A O 1
ATOM 995 N N . GLY A 1 126 ? -11.563 2.920 -1.740 1.00 97.25 126 GLY A N 1
ATOM 996 C CA . GLY A 1 126 ? -12.993 3.073 -1.475 1.00 97.25 126 GLY A CA 1
ATOM 997 C C . GLY A 1 126 ? -13.411 2.426 -0.155 1.00 97.25 126 GLY A C 1
ATOM 998 O O . GLY A 1 126 ? -14.081 3.060 0.662 1.00 97.25 126 GLY A O 1
ATOM 999 N N . TYR A 1 127 ? -12.965 1.193 0.105 1.00 96.50 127 TYR A N 1
ATOM 1000 C CA . TYR A 1 127 ? -13.241 0.506 1.368 1.00 96.50 127 TYR A CA 1
ATOM 1001 C C . TYR A 1 127 ? -12.606 1.226 2.566 1.00 96.50 127 TYR A C 1
ATOM 1003 O O . TYR A 1 127 ? -13.272 1.465 3.580 1.00 96.50 127 TYR A O 1
ATOM 1011 N N . LEU A 1 128 ? -11.333 1.612 2.454 1.00 95.00 128 LEU A N 1
ATOM 1012 C CA . LEU A 1 128 ? -10.637 2.335 3.519 1.00 95.00 128 LEU A CA 1
ATOM 1013 C C . LEU A 1 128 ? -11.264 3.716 3.756 1.00 95.00 128 LEU A C 1
ATOM 1015 O O . LEU A 1 128 ? -11.531 4.074 4.899 1.00 95.00 128 LEU A O 1
ATOM 1019 N N . GLY A 1 129 ? -11.601 4.448 2.692 1.00 96.50 129 GLY A N 1
ATOM 1020 C CA . GLY A 1 129 ? -12.291 5.734 2.781 1.00 96.50 129 GLY A CA 1
ATOM 1021 C C . GLY A 1 129 ? -13.639 5.622 3.496 1.00 96.50 129 GLY A C 1
ATOM 1022 O O . GLY A 1 129 ? -13.894 6.340 4.467 1.00 96.50 129 GLY A O 1
ATOM 1023 N N . TYR A 1 130 ? -14.470 4.657 3.089 1.00 95.69 130 TYR A N 1
ATOM 1024 C CA . TYR A 1 130 ? -15.760 4.382 3.727 1.00 95.69 130 TYR A CA 1
ATOM 1025 C C . TYR A 1 130 ? -15.614 4.014 5.209 1.00 95.69 130 TYR A C 1
ATOM 1027 O O . TYR A 1 130 ? -16.323 4.556 6.060 1.00 95.69 130 TYR A O 1
ATOM 1035 N N . THR A 1 131 ? -14.692 3.107 5.539 1.00 93.25 131 THR A N 1
ATOM 1036 C CA . THR A 1 131 ? -14.491 2.668 6.929 1.00 93.25 131 THR A CA 1
ATOM 1037 C C . THR A 1 131 ? -13.960 3.795 7.813 1.00 93.25 131 THR A C 1
ATOM 1039 O O . THR A 1 131 ? -14.478 3.974 8.917 1.00 93.25 131 THR A O 1
ATOM 1042 N N . SER A 1 132 ? -13.023 4.620 7.331 1.00 92.56 132 SER A N 1
ATOM 1043 C CA . SER A 1 132 ? -12.545 5.806 8.054 1.00 92.56 132 SER A CA 1
ATOM 1044 C C . SER A 1 132 ? -13.671 6.804 8.340 1.00 92.56 132 SER A C 1
ATOM 1046 O O . SER A 1 132 ? -13.835 7.215 9.491 1.00 92.56 132 SER A O 1
ATOM 1048 N N . LEU A 1 133 ? -14.502 7.137 7.344 1.00 93.50 133 LEU A N 1
ATOM 1049 C CA . LEU A 1 133 ? -15.647 8.041 7.532 1.00 93.50 133 LEU A CA 1
ATOM 1050 C C . LEU A 1 133 ? -16.703 7.451 8.474 1.00 93.50 133 LEU A C 1
ATOM 1052 O O . LEU A 1 133 ? -17.281 8.166 9.297 1.00 93.50 133 LEU A O 1
ATOM 1056 N N . ARG A 1 134 ? -16.949 6.140 8.394 1.00 92.38 134 ARG A N 1
ATOM 1057 C CA . ARG A 1 134 ? -17.868 5.445 9.301 1.00 92.38 134 ARG A CA 1
ATOM 1058 C C . ARG A 1 134 ? -17.372 5.495 10.746 1.00 92.38 134 ARG A C 1
ATOM 1060 O O . ARG A 1 134 ? -18.167 5.774 11.641 1.00 92.38 134 ARG A O 1
ATOM 1067 N N . PHE A 1 135 ? -16.082 5.258 10.984 1.00 87.56 135 PHE A N 1
ATOM 1068 C CA . PHE A 1 135 ? -15.504 5.325 12.328 1.00 87.56 135 PHE A CA 1
ATOM 1069 C C . PHE A 1 135 ? -15.442 6.748 12.877 1.00 87.56 135 PHE A C 1
ATOM 1071 O O . PHE A 1 135 ? -15.695 6.941 14.063 1.00 87.56 135 PHE A O 1
ATOM 1078 N N . ALA A 1 136 ? -15.193 7.751 12.033 1.00 87.62 136 ALA A N 1
ATOM 1079 C CA . ALA A 1 136 ? -15.227 9.151 12.450 1.00 87.62 136 ALA A CA 1
ATOM 1080 C C . ALA A 1 136 ? -16.619 9.586 12.957 1.00 87.62 136 ALA A C 1
ATOM 1082 O O . ALA A 1 136 ? -16.726 10.445 13.835 1.00 87.62 136 ALA A O 1
ATOM 1083 N N . ASN A 1 137 ? -17.677 8.964 12.425 1.00 84.06 137 ASN A N 1
ATOM 1084 C CA . ASN A 1 137 ? -19.073 9.236 12.766 1.00 84.06 137 ASN A CA 1
ATOM 1085 C C . ASN A 1 137 ? -19.627 8.409 13.930 1.00 84.06 137 ASN A C 1
ATOM 1087 O O . ASN A 1 137 ? -20.688 8.741 14.462 1.00 84.06 137 ASN A O 1
ATOM 1091 N N . HIS A 1 138 ? -18.935 7.349 14.349 1.00 72.38 138 HIS A N 1
ATOM 1092 C CA . HIS A 1 138 ? -19.363 6.555 15.495 1.00 72.38 138 HIS A CA 1
ATOM 1093 C C . HIS A 1 138 ? -18.986 7.283 16.800 1.00 72.38 138 HIS A C 1
ATOM 1095 O O . HIS A 1 138 ? -17.840 7.701 16.985 1.00 72.38 138 HIS A O 1
ATOM 1101 N N . LYS A 1 139 ? -19.976 7.507 17.677 1.00 54.28 139 LYS A N 1
ATOM 1102 C CA . LYS A 1 139 ? -19.776 8.137 18.993 1.00 54.28 139 LYS A CA 1
ATOM 1103 C C . LYS A 1 139 ? -19.025 7.224 19.945 1.00 54.28 139 LYS A C 1
ATOM 1105 O O . LYS A 1 139 ? -19.389 6.029 20.003 1.00 54.28 139 LYS A O 1
#

Secondary structure (DSSP, 8-state):
-HHHHHHHHHHHHHHHHHHHHHHHHHHHHHTT--SEEETTEEE-HHHHHHHHHHHHHHHHHIIIIITT---PPPPHHHHHHHHHHHHHHHHHHHHHHHHHHHT---EETTEE--HHHHHHHHHHHHHHHHHHHHHHH--